Protein AF-A0A6G6YRB8-F1 (afdb_monomer_lite)

Radius of gyration: 22.1 Å; chains: 1; bounding box: 33×32×72 Å

Secondary structure (DSSP, 8-state):
-HHHHHHHHHHTT-GGGS-HHHHHHHHHHHHHHHHHHHHHHHHHHHSS--HHHHHHHHHHHHHHHHHHHHH-SSPPPPP----HHHHHHHHHHHHSSS---

Structure (mmCIF, N/CA/C/O backbone):
data_AF-A0A6G6YRB8-F1
#
_entry.id   AF-A0A6G6YRB8-F1
#
loop_
_atom_site.group_PDB
_atom_site.id
_atom_site.type_symbol
_atom_site.label_atom_id
_atom_site.label_alt_id
_atom_site.label_comp_id
_atom_site.label_asym_id
_atom_site.label_entity_id
_atom_site.label_seq_id
_atom_site.pdbx_PDB_ins_code
_atom_site.Cartn_x
_atom_site.Cartn_y
_atom_site.Cartn_z
_atom_site.occupancy
_atom_site.B_iso_or_equiv
_atom_site.auth_seq_id
_atom_site.auth_comp_id
_atom_site.auth_asym_id
_atom_site.auth_atom_id
_atom_site.pdbx_PDB_model_num
ATOM 1 N N . MET A 1 1 ? -0.574 -10.818 1.338 1.00 87.88 1 MET A N 1
ATOM 2 C CA . MET A 1 1 ? 0.775 -10.212 1.184 1.00 87.88 1 MET A CA 1
ATOM 3 C C . MET A 1 1 ? 1.394 -10.442 -0.190 1.00 87.88 1 MET A C 1
ATOM 5 O O . MET A 1 1 ? 1.810 -9.458 -0.785 1.00 87.88 1 MET A O 1
ATOM 9 N N . ARG A 1 2 ? 1.549 -11.687 -0.678 1.00 92.88 2 ARG A N 1
ATOM 10 C CA . ARG A 1 2 ? 2.184 -11.941 -1.990 1.00 92.88 2 ARG A CA 1
ATOM 11 C C . ARG A 1 2 ? 1.388 -11.324 -3.145 1.00 92.88 2 ARG A C 1
ATOM 13 O O . ARG A 1 2 ? 1.959 -10.632 -3.968 1.00 92.88 2 ARG A O 1
ATOM 20 N N . ASP A 1 3 ? 0.078 -11.495 -3.105 1.00 96.75 3 ASP A N 1
ATOM 21 C CA . ASP A 1 3 ? -0.911 -10.808 -3.936 1.00 96.75 3 ASP A CA 1
ATOM 22 C C . ASP A 1 3 ? -0.739 -9.279 -3.967 1.00 96.75 3 ASP A C 1
ATOM 24 O O . ASP A 1 3 ? -0.645 -8.697 -5.042 1.00 96.75 3 ASP A O 1
ATOM 28 N N . LEU A 1 4 ? -0.632 -8.623 -2.808 1.00 96.44 4 LEU A N 1
ATOM 29 C CA . LEU A 1 4 ? -0.435 -7.169 -2.733 1.00 96.44 4 LEU A CA 1
ATOM 30 C C . LEU A 1 4 ? 0.905 -6.735 -3.336 1.00 96.44 4 LEU A C 1
ATOM 32 O O . LEU A 1 4 ? 0.983 -5.706 -4.004 1.00 96.44 4 LEU A O 1
ATOM 36 N N . ILE A 1 5 ? 1.960 -7.523 -3.117 1.00 96.62 5 ILE A N 1
ATOM 37 C CA . ILE A 1 5 ? 3.262 -7.288 -3.749 1.00 96.62 5 ILE A CA 1
ATOM 38 C C . ILE A 1 5 ? 3.116 -7.375 -5.269 1.00 96.62 5 ILE A C 1
ATOM 40 O O . ILE A 1 5 ? 3.558 -6.466 -5.964 1.00 96.62 5 ILE A O 1
ATOM 44 N N . ASP A 1 6 ? 2.471 -8.424 -5.776 1.00 95.81 6 ASP A N 1
ATOM 45 C CA . ASP A 1 6 ? 2.304 -8.653 -7.211 1.00 95.81 6 ASP A CA 1
ATOM 46 C C . ASP A 1 6 ? 1.471 -7.536 -7.869 1.00 95.81 6 ASP A C 1
ATOM 48 O O . ASP A 1 6 ? 1.822 -7.060 -8.950 1.00 95.81 6 ASP A O 1
ATOM 52 N N . LEU A 1 7 ? 0.425 -7.047 -7.192 1.00 94.62 7 LEU A N 1
ATOM 53 C CA . LEU A 1 7 ? -0.373 -5.899 -7.640 1.00 94.62 7 LEU A CA 1
ATOM 54 C C . LEU A 1 7 ? 0.467 -4.620 -7.728 1.00 94.62 7 LEU A C 1
ATOM 56 O O . LEU A 1 7 ? 0.479 -3.963 -8.767 1.00 94.62 7 LEU A O 1
ATOM 60 N N . HIS A 1 8 ? 1.230 -4.296 -6.682 1.00 94.19 8 HIS A N 1
ATOM 61 C CA . HIS A 1 8 ? 2.105 -3.125 -6.695 1.00 94.19 8 HIS A CA 1
ATOM 62 C C . HIS A 1 8 ? 3.218 -3.231 -7.745 1.00 94.19 8 HIS A C 1
ATOM 64 O O . HIS A 1 8 ? 3.527 -2.246 -8.409 1.00 94.19 8 HIS A O 1
ATOM 70 N N . LEU A 1 9 ? 3.812 -4.411 -7.941 1.00 93.94 9 LEU A N 1
ATOM 71 C CA . LEU A 1 9 ? 4.800 -4.619 -9.002 1.00 93.94 9 LEU A CA 1
ATOM 72 C C . LEU A 1 9 ? 4.168 -4.452 -10.386 1.00 93.94 9 LEU A C 1
ATOM 74 O O . LEU A 1 9 ? 4.772 -3.825 -11.253 1.00 93.94 9 LEU A O 1
ATOM 78 N N . SER A 1 10 ? 2.949 -4.959 -10.591 1.00 92.19 10 SER A N 1
ATOM 79 C CA . SER A 1 10 ? 2.188 -4.749 -11.826 1.00 92.19 10 SER A CA 1
ATOM 80 C C . SER A 1 10 ? 1.941 -3.262 -12.093 1.00 92.19 10 SER A C 1
ATOM 82 O O . SER A 1 10 ? 2.107 -2.809 -13.228 1.00 92.19 10 SER A O 1
ATOM 84 N N . ASP A 1 11 ? 1.602 -2.486 -11.062 1.00 91.38 11 ASP A N 1
ATOM 85 C CA . ASP A 1 11 ? 1.442 -1.036 -11.189 1.00 91.38 11 ASP A CA 1
ATOM 86 C C . ASP A 1 11 ? 2.751 -0.333 -11.552 1.00 91.38 11 ASP A C 1
ATOM 88 O O . ASP A 1 11 ? 2.733 0.655 -12.278 1.00 91.38 11 ASP A O 1
ATOM 92 N N . LEU A 1 12 ? 3.900 -0.859 -11.135 1.00 91.69 12 LEU A N 1
ATOM 93 C CA . LEU A 1 12 ? 5.210 -0.303 -11.479 1.00 91.69 12 LEU A CA 1
ATOM 94 C C . LEU A 1 12 ? 5.755 -0.772 -12.840 1.00 91.69 12 LEU A C 1
ATOM 96 O O . LEU A 1 12 ? 6.883 -0.428 -13.191 1.00 91.69 12 LEU A O 1
ATOM 100 N N . GLY A 1 13 ? 4.959 -1.498 -13.633 1.00 89.94 13 GLY A N 1
ATOM 101 C CA . GLY A 1 13 ? 5.343 -1.985 -14.965 1.00 89.94 13 GLY A CA 1
ATOM 102 C C . GLY A 1 13 ? 5.802 -3.448 -14.999 1.00 89.94 13 GLY A C 1
ATOM 103 O O . GLY A 1 13 ? 6.219 -3.934 -16.051 1.00 89.94 13 GLY A O 1
ATOM 104 N N . GLY A 1 14 ? 5.680 -4.166 -13.883 1.00 90.50 14 GLY A N 1
ATOM 105 C CA . GLY A 1 14 ? 6.048 -5.572 -13.731 1.00 90.50 14 GLY A CA 1
ATOM 106 C C . GLY A 1 14 ? 7.441 -5.782 -13.134 1.00 90.50 14 GLY A C 1
ATOM 107 O O . GLY A 1 14 ? 8.226 -4.855 -12.981 1.00 90.50 14 GLY A O 1
ATOM 108 N N . ASP A 1 15 ? 7.754 -7.037 -12.809 1.00 89.69 15 ASP A N 1
ATOM 109 C CA . ASP A 1 15 ? 8.938 -7.431 -12.029 1.00 89.69 15 ASP A CA 1
ATOM 110 C C . ASP A 1 15 ? 10.278 -6.937 -12.611 1.00 89.69 15 ASP A C 1
ATOM 112 O O . ASP A 1 15 ? 11.151 -6.484 -11.878 1.00 89.69 15 ASP A O 1
ATOM 116 N N . ALA A 1 16 ? 10.407 -6.956 -13.941 1.00 89.62 16 ALA A N 1
ATOM 117 C CA . ALA A 1 16 ? 11.611 -6.523 -14.651 1.00 89.62 16 ALA A CA 1
ATOM 118 C C . ALA A 1 16 ? 11.783 -4.992 -14.722 1.00 89.62 16 ALA A C 1
ATOM 120 O O . ALA A 1 16 ? 12.866 -4.517 -15.055 1.00 89.62 16 ALA A O 1
ATOM 121 N N . ALA A 1 17 ? 10.728 -4.221 -14.437 1.00 87.62 17 ALA A N 1
ATOM 122 C CA . ALA A 1 17 ? 10.731 -2.758 -14.504 1.00 87.62 17 ALA A CA 1
ATOM 123 C C . ALA A 1 17 ? 11.052 -2.093 -13.152 1.00 87.62 17 ALA A C 1
ATOM 125 O O . ALA A 1 17 ? 11.069 -0.865 -13.059 1.00 87.62 17 ALA A O 1
ATOM 126 N N . VAL A 1 18 ? 11.284 -2.891 -12.105 1.00 91.25 18 VAL A N 1
ATOM 127 C CA . VAL A 1 18 ? 11.399 -2.430 -10.719 1.00 91.25 18 VAL A CA 1
ATOM 128 C C . VAL A 1 18 ? 12.806 -2.687 -10.192 1.00 91.25 18 VAL A C 1
ATOM 130 O O . VAL A 1 18 ? 13.329 -3.797 -10.269 1.00 91.25 18 VAL A O 1
ATOM 133 N N . SER A 1 19 ? 13.425 -1.659 -9.615 1.00 93.56 19 SER A N 1
ATOM 134 C CA . SER A 1 19 ? 14.708 -1.792 -8.923 1.00 93.56 19 SER A CA 1
ATOM 135 C C . SER A 1 19 ? 14.570 -2.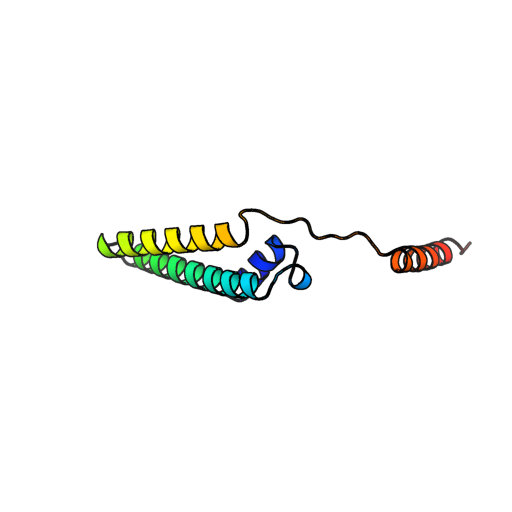574 -7.611 1.00 93.56 19 SER A C 1
ATOM 137 O O . SER A 1 19 ? 13.519 -2.589 -6.971 1.00 93.56 19 SER A O 1
ATOM 139 N N . GLU A 1 20 ? 15.661 -3.161 -7.115 1.00 96.00 20 GLU A N 1
ATOM 140 C CA . GLU A 1 20 ? 15.629 -3.863 -5.822 1.00 96.00 20 GLU A CA 1
ATOM 141 C C . GLU A 1 20 ? 15.269 -2.945 -4.638 1.00 96.00 20 GLU A C 1
ATOM 143 O O . GLU A 1 20 ? 14.656 -3.391 -3.662 1.00 96.00 20 GLU A O 1
ATOM 148 N N . ALA A 1 21 ? 15.589 -1.649 -4.729 1.00 95.62 21 ALA A N 1
ATOM 149 C CA . ALA A 1 21 ? 15.174 -0.655 -3.743 1.00 95.62 21 ALA A CA 1
ATOM 150 C C . ALA A 1 21 ? 13.647 -0.470 -3.744 1.00 95.62 21 ALA A C 1
ATOM 152 O O . ALA A 1 21 ? 13.018 -0.587 -2.689 1.00 95.62 21 ALA A O 1
ATOM 153 N N . GLU A 1 22 ? 13.042 -0.269 -4.918 1.00 95.56 22 GLU A N 1
ATOM 154 C CA . GLU A 1 22 ? 11.584 -0.191 -5.071 1.00 95.56 22 GLU A CA 1
ATOM 155 C C . GLU A 1 22 ? 10.913 -1.499 -4.623 1.00 95.56 22 GLU A C 1
ATOM 157 O O . GLU A 1 22 ? 9.950 -1.456 -3.860 1.00 95.56 22 GLU A O 1
ATOM 162 N N . ARG A 1 23 ? 11.468 -2.670 -4.968 1.00 95.62 23 ARG A N 1
ATOM 163 C CA . ARG A 1 23 ? 10.963 -3.975 -4.502 1.00 95.62 23 ARG A CA 1
ATOM 164 C C . ARG A 1 23 ? 10.961 -4.068 -2.975 1.00 95.62 23 ARG A C 1
ATOM 166 O O . ARG A 1 23 ? 10.019 -4.576 -2.365 1.00 95.62 23 ARG A O 1
ATOM 173 N N . SER A 1 24 ? 12.015 -3.568 -2.335 1.00 96.94 24 SER A N 1
ATOM 174 C CA . SER A 1 24 ? 12.117 -3.504 -0.876 1.00 96.94 24 SER A CA 1
ATOM 175 C C . SER A 1 24 ? 11.030 -2.619 -0.262 1.00 96.94 24 SER A C 1
ATOM 177 O O . SER A 1 24 ? 10.479 -2.960 0.789 1.00 96.94 24 SER A O 1
ATOM 179 N N . ILE A 1 25 ? 10.693 -1.509 -0.914 1.00 97.19 25 ILE A N 1
ATOM 180 C CA . ILE A 1 25 ? 9.623 -0.606 -0.485 1.00 97.19 25 ILE A CA 1
ATOM 181 C C . ILE A 1 25 ? 8.251 -1.255 -0.694 1.00 97.19 25 ILE A C 1
ATOM 183 O O . ILE A 1 25 ? 7.470 -1.302 0.252 1.00 97.19 25 ILE A O 1
ATOM 187 N N . VAL A 1 26 ? 7.998 -1.864 -1.856 1.00 96.69 26 VAL A N 1
ATOM 188 C CA . VAL A 1 26 ? 6.752 -2.589 -2.165 1.00 96.69 26 VAL A CA 1
ATOM 189 C C . VAL A 1 26 ? 6.449 -3.669 -1.126 1.00 96.69 26 VAL A C 1
ATOM 191 O O . VAL A 1 26 ? 5.321 -3.763 -0.644 1.00 96.69 26 VAL A O 1
ATOM 194 N N . ARG A 1 27 ? 7.458 -4.447 -0.707 1.00 97.50 27 ARG A N 1
ATOM 195 C CA . ARG A 1 27 ? 7.286 -5.443 0.366 1.00 97.50 27 ARG A CA 1
ATOM 196 C C . ARG A 1 27 ? 6.779 -4.815 1.667 1.00 97.50 27 ARG A C 1
ATOM 198 O O . ARG A 1 27 ? 5.918 -5.396 2.318 1.00 97.50 27 ARG A O 1
ATOM 205 N N . ARG A 1 28 ? 7.285 -3.631 2.032 1.00 98.12 28 ARG A N 1
ATOM 206 C CA . ARG A 1 28 ? 6.841 -2.898 3.229 1.00 98.12 28 ARG A CA 1
ATOM 207 C C . ARG A 1 28 ? 5.452 -2.305 3.046 1.00 98.12 28 ARG A C 1
ATOM 209 O O . ARG A 1 28 ? 4.677 -2.373 3.990 1.00 98.12 28 ARG A O 1
ATOM 216 N N . CYS A 1 29 ? 5.120 -1.789 1.861 1.00 97.44 29 CYS A N 1
ATOM 217 C CA . CYS A 1 29 ? 3.758 -1.348 1.555 1.00 97.44 29 CYS A CA 1
ATOM 218 C C . CYS A 1 29 ? 2.762 -2.485 1.798 1.00 97.44 29 CYS A C 1
ATOM 220 O O . CYS A 1 29 ? 1.841 -2.317 2.586 1.00 97.44 29 CYS A O 1
ATOM 222 N N . ALA A 1 30 ? 3.023 -3.672 1.240 1.00 97.81 30 ALA A N 1
ATOM 223 C CA . ALA A 1 30 ? 2.170 -4.842 1.439 1.00 97.81 30 ALA A CA 1
ATOM 224 C C . ALA A 1 30 ? 2.052 -5.263 2.915 1.00 97.81 30 ALA A C 1
ATOM 226 O O . ALA A 1 30 ? 0.976 -5.669 3.347 1.00 97.81 30 ALA A O 1
ATOM 227 N N . THR A 1 31 ? 3.132 -5.167 3.700 1.00 98.31 31 THR A N 1
ATOM 228 C CA . THR A 1 31 ? 3.065 -5.398 5.153 1.00 98.31 31 THR A CA 1
ATOM 229 C C . THR A 1 31 ? 2.168 -4.372 5.834 1.00 98.31 31 THR A C 1
ATOM 231 O O . THR A 1 31 ? 1.264 -4.758 6.565 1.00 98.31 31 THR A O 1
ATOM 234 N N . LEU A 1 32 ? 2.397 -3.075 5.601 1.00 98.38 32 LEU A N 1
ATOM 235 C CA . LEU A 1 32 ? 1.637 -2.020 6.270 1.00 98.38 32 LEU A CA 1
ATOM 236 C C . LEU A 1 32 ? 0.156 -2.053 5.892 1.00 98.38 32 LEU A C 1
ATOM 238 O O . LEU A 1 32 ? -0.670 -1.840 6.768 1.00 98.38 32 LEU A O 1
ATOM 242 N N . THR A 1 33 ? -0.184 -2.376 4.642 1.00 98.31 33 THR A N 1
ATOM 243 C CA . THR A 1 33 ? -1.574 -2.596 4.219 1.00 98.31 33 THR A CA 1
ATOM 244 C C . THR A 1 33 ? -2.237 -3.693 5.050 1.00 98.31 33 THR A C 1
ATOM 246 O O . THR A 1 33 ? -3.285 -3.455 5.635 1.00 98.31 33 THR A O 1
ATOM 249 N N . VAL A 1 34 ? -1.593 -4.855 5.196 1.00 98.38 34 VAL A N 1
ATOM 250 C CA . VAL A 1 34 ? -2.149 -5.970 5.984 1.00 98.38 34 VAL A CA 1
ATOM 251 C C . VAL A 1 34 ? -2.277 -5.623 7.467 1.00 98.38 34 VAL A C 1
ATOM 253 O O . VAL A 1 34 ? -3.245 -6.019 8.112 1.00 98.38 34 VAL A O 1
ATOM 256 N N . GLU A 1 35 ? -1.321 -4.891 8.042 1.00 98.56 35 GLU A N 1
ATOM 257 C CA . GLU A 1 35 ? -1.443 -4.470 9.443 1.00 98.56 35 GLU A CA 1
ATOM 258 C C . GLU A 1 35 ? -2.555 -3.428 9.640 1.00 98.56 35 GLU A C 1
ATOM 260 O O . GLU A 1 35 ? -3.264 -3.494 10.642 1.00 98.56 35 GLU A O 1
ATOM 265 N N . LEU A 1 36 ? -2.759 -2.513 8.685 1.00 98.75 36 LEU A N 1
ATOM 266 C CA . LEU A 1 36 ? -3.894 -1.584 8.702 1.00 98.75 36 LEU A CA 1
ATOM 267 C C . LEU A 1 36 ? -5.226 -2.343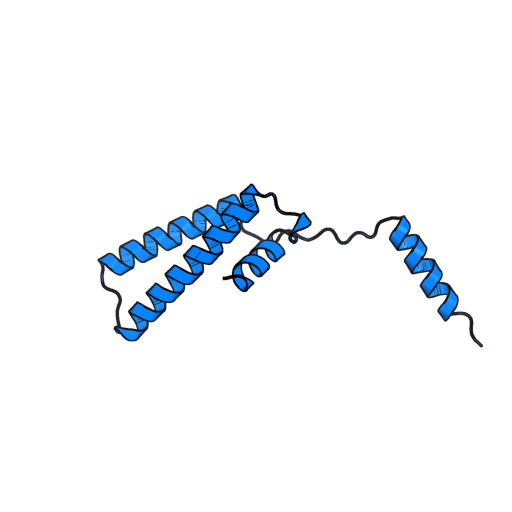 8.615 1.00 98.75 36 LEU A C 1
ATOM 269 O O . LEU A 1 36 ? -6.096 -2.112 9.448 1.00 98.75 36 LEU A O 1
ATOM 273 N N . GLU A 1 37 ? -5.345 -3.314 7.706 1.00 98.44 37 GLU A N 1
ATOM 274 C CA . GLU A 1 37 ? -6.529 -4.181 7.588 1.00 98.44 37 GLU A CA 1
ATOM 275 C C . GLU A 1 37 ? -6.810 -4.940 8.897 1.00 98.44 37 GLU A C 1
ATOM 277 O O . GLU A 1 37 ? -7.952 -5.053 9.341 1.00 98.44 37 GLU A O 1
ATOM 282 N N . ARG A 1 38 ? -5.770 -5.442 9.576 1.00 98.44 38 ARG A N 1
ATOM 283 C CA . ARG A 1 38 ? -5.924 -6.101 10.885 1.00 98.44 38 ARG A CA 1
ATOM 284 C C . ARG A 1 38 ? -6.413 -5.149 11.968 1.00 98.44 38 ARG A C 1
A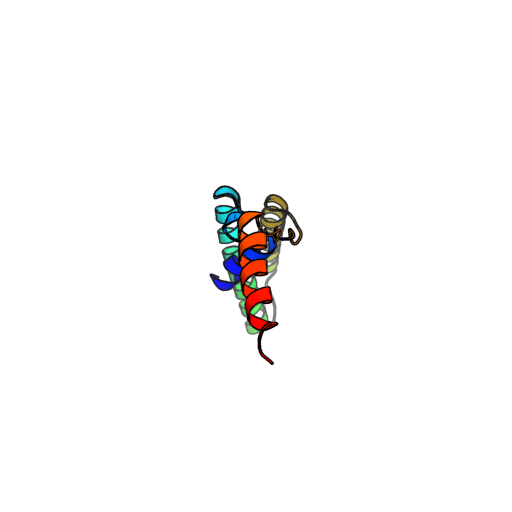TOM 286 O O . ARG A 1 38 ? -7.241 -5.551 12.785 1.00 98.44 38 ARG A O 1
ATOM 293 N N . MET A 1 39 ? -5.907 -3.916 11.992 1.00 98.62 39 MET A N 1
ATOM 294 C CA . MET A 1 39 ? -6.398 -2.887 12.910 1.00 98.62 39 MET A CA 1
ATOM 295 C C . MET A 1 39 ? -7.878 -2.595 12.642 1.00 98.62 39 MET A C 1
ATOM 297 O O . MET A 1 39 ? -8.667 -2.607 13.580 1.00 98.62 39 MET A O 1
ATOM 301 N N . GLU A 1 40 ? -8.273 -2.440 11.376 1.00 98.62 40 GLU A N 1
ATOM 302 C CA . GLU A 1 40 ? -9.665 -2.205 10.967 1.00 98.62 40 GLU A CA 1
ATOM 303 C C . GLU A 1 40 ? -10.602 -3.339 11.395 1.00 98.62 40 GLU A C 1
ATOM 305 O O . GLU A 1 40 ? -11.675 -3.080 11.942 1.00 98.62 40 GLU A O 1
ATOM 310 N N . VAL A 1 41 ? -10.185 -4.598 11.223 1.00 98.56 41 VAL A N 1
ATOM 311 C CA . VAL A 1 41 ? -10.931 -5.762 11.729 1.00 98.56 41 VAL A CA 1
ATOM 312 C C . VAL A 1 41 ? -11.064 -5.701 13.251 1.00 98.56 41 VAL A C 1
ATOM 314 O O . VAL A 1 41 ? -12.146 -5.950 13.782 1.00 98.56 41 VAL A O 1
ATOM 317 N N . GLY A 1 42 ? -9.992 -5.336 13.958 1.00 98.25 42 GLY A N 1
ATOM 318 C CA . GLY A 1 42 ? -10.024 -5.133 15.406 1.00 98.25 42 GLY A CA 1
ATOM 319 C C . GLY A 1 42 ? -11.043 -4.071 15.826 1.00 98.25 42 GLY A C 1
ATOM 320 O O . GLY A 1 42 ? -11.828 -4.313 16.742 1.00 98.25 42 GLY A O 1
ATOM 321 N N . PHE A 1 43 ? -11.084 -2.939 15.119 1.00 98.31 43 PHE A N 1
ATOM 322 C CA . PHE A 1 43 ? -12.044 -1.857 15.369 1.00 98.31 43 PHE A CA 1
ATOM 323 C C . PHE A 1 43 ? -13.479 -2.322 15.126 1.00 98.31 43 PHE A C 1
ATOM 325 O O . PHE A 1 43 ? -14.359 -2.075 15.946 1.00 98.31 43 PHE A O 1
ATOM 332 N N . ALA A 1 44 ? -13.717 -3.047 14.031 1.00 97.94 44 ALA A N 1
ATOM 333 C CA . ALA A 1 44 ? -15.037 -3.563 13.693 1.00 97.94 44 ALA A CA 1
ATOM 334 C C . ALA A 1 44 ? -15.553 -4.575 14.729 1.00 97.94 44 ALA A C 1
ATOM 336 O O . ALA A 1 44 ? -16.716 -4.512 15.119 1.00 97.94 44 ALA A O 1
ATOM 337 N N . ILE A 1 45 ? -14.692 -5.484 15.204 1.00 98.25 45 ILE A N 1
ATOM 338 C CA . ILE A 1 45 ? -15.049 -6.478 16.229 1.00 98.25 45 ILE A CA 1
ATOM 339 C C . ILE A 1 45 ? -15.338 -5.805 17.577 1.00 98.25 45 ILE A C 1
ATOM 341 O O . ILE A 1 45 ? -16.270 -6.208 18.270 1.00 98.25 45 ILE A O 1
ATOM 345 N N . ALA A 1 46 ? -14.556 -4.789 17.949 1.00 97.94 46 ALA A N 1
ATOM 346 C CA . ALA A 1 46 ? -14.764 -4.030 19.181 1.00 97.94 46 ALA A CA 1
ATOM 347 C C . ALA A 1 46 ? -15.968 -3.068 19.106 1.00 97.94 46 ALA A C 1
ATOM 349 O O . ALA A 1 46 ? -16.449 -2.614 20.141 1.00 97.94 46 ALA A O 1
ATOM 350 N N . GLY A 1 47 ? -16.455 -2.759 17.900 1.00 98.12 47 GLY A N 1
ATOM 351 C CA . GLY A 1 47 ? -17.524 -1.790 17.636 1.00 98.12 47 GLY A CA 1
ATOM 352 C C . GLY A 1 47 ? -17.041 -0.338 17.549 1.00 98.12 47 GLY A C 1
ATOM 353 O O . GLY A 1 47 ? -17.748 0.507 17.005 1.00 98.12 47 GLY A O 1
ATOM 354 N N . GLU A 1 48 ? -15.832 -0.054 18.029 1.00 97.12 48 GLU A N 1
ATOM 355 C CA . GLU A 1 48 ? -15.167 1.241 17.933 1.00 97.12 48 GLU A CA 1
ATOM 356 C C . GLU A 1 48 ? -13.643 1.089 18.048 1.00 97.12 48 GLU A C 1
ATOM 358 O O . GLU A 1 48 ? -13.130 0.094 18.563 1.00 97.12 48 GLU A O 1
ATOM 363 N N . ALA A 1 49 ? -12.915 2.102 17.581 1.00 97.81 49 ALA A N 1
ATOM 364 C CA . ALA A 1 49 ? -11.484 2.239 17.821 1.00 97.81 49 ALA A CA 1
ATOM 365 C C . ALA A 1 49 ? -11.246 3.175 19.010 1.00 97.81 49 ALA A C 1
ATOM 367 O O . ALA A 1 49 ? -11.850 4.246 19.090 1.00 97.81 49 ALA A O 1
ATOM 368 N N . GLN A 1 50 ? -10.324 2.808 19.897 1.00 98.00 50 GLN A N 1
ATOM 369 C CA . GLN A 1 50 ? -9.865 3.697 20.960 1.00 98.00 50 GLN A CA 1
ATOM 370 C C . GLN A 1 50 ? -8.964 4.814 20.392 1.00 98.00 50 GLN A C 1
ATOM 372 O O . GLN A 1 50 ? -8.352 4.636 19.330 1.00 98.00 50 GLN A O 1
ATOM 377 N N . PRO A 1 51 ? -8.858 5.977 21.063 1.00 98.25 51 PRO A N 1
ATOM 378 C CA . PRO A 1 51 ? -8.103 7.119 20.542 1.00 98.25 51 PRO A CA 1
ATOM 379 C C . PRO A 1 51 ? -6.639 6.809 20.192 1.00 98.25 51 PRO A C 1
ATOM 381 O O . PRO A 1 51 ? -6.157 7.206 19.133 1.00 98.25 51 PRO A O 1
ATOM 384 N N . ASP A 1 52 ? -5.945 6.042 21.030 1.00 98.06 52 ASP A N 1
ATOM 385 C CA . ASP A 1 52 ? -4.556 5.618 20.817 1.00 98.06 52 ASP A CA 1
ATOM 386 C C . ASP A 1 52 ? -4.407 4.681 19.606 1.00 98.06 52 ASP A C 1
ATOM 388 O O . ASP A 1 52 ? -3.434 4.763 18.847 1.00 98.06 52 ASP A O 1
ATOM 392 N N . GLN A 1 53 ? -5.401 3.823 19.374 1.00 98.25 53 GLN A N 1
ATOM 393 C CA . GLN A 1 53 ? -5.455 2.966 18.197 1.00 98.25 53 GLN A CA 1
ATOM 394 C C . GLN A 1 53 ? -5.660 3.780 16.916 1.00 98.25 53 GLN A C 1
ATOM 396 O O . GLN A 1 53 ? -5.008 3.500 15.908 1.00 98.25 53 GLN A O 1
ATOM 401 N N . LEU A 1 54 ? -6.513 4.810 16.953 1.00 98.25 54 LEU A N 1
ATOM 402 C CA . LEU A 1 54 ? -6.698 5.731 15.829 1.00 98.25 54 LEU A CA 1
ATOM 403 C C . LEU A 1 54 ? -5.419 6.515 15.527 1.00 98.25 54 LEU A C 1
ATOM 405 O O . LEU A 1 54 ? -5.050 6.654 14.360 1.00 98.25 54 LEU A O 1
ATOM 409 N N . GLU A 1 55 ? -4.703 6.984 16.548 1.00 98.50 55 GLU A N 1
ATOM 410 C CA . GLU A 1 55 ? -3.412 7.657 16.371 1.00 98.50 55 GLU A CA 1
ATOM 411 C C . GLU A 1 55 ? -2.364 6.734 15.730 1.00 98.50 55 GLU A C 1
ATOM 413 O O . GLU A 1 55 ? -1.645 7.134 14.805 1.00 98.50 55 GLU A O 1
ATOM 418 N N . LEU A 1 56 ? -2.278 5.479 16.187 1.00 98.56 56 LEU A N 1
ATOM 419 C CA . LEU A 1 56 ? -1.382 4.481 15.606 1.00 98.56 56 LEU A CA 1
ATOM 420 C C . LEU A 1 56 ? -1.762 4.149 14.158 1.00 98.56 56 LEU A C 1
ATOM 422 O O . LEU A 1 56 ? -0.880 4.092 13.292 1.00 98.56 56 LEU A O 1
ATOM 426 N N . TYR A 1 57 ? -3.055 3.971 13.887 1.00 98.75 57 TYR A N 1
ATOM 427 C CA . TYR A 1 57 ? -3.577 3.713 12.550 1.00 98.75 57 TYR A CA 1
ATOM 428 C C . TYR A 1 57 ? -3.225 4.863 11.600 1.00 98.75 57 TYR A C 1
ATOM 430 O O . TYR A 1 57 ? -2.601 4.639 10.563 1.00 98.75 57 TYR A O 1
ATOM 438 N N . GLN A 1 58 ? -3.500 6.112 11.992 1.00 98.62 58 GLN A N 1
ATOM 439 C CA . GLN A 1 58 ? -3.180 7.295 11.188 1.00 98.62 58 GLN A CA 1
ATOM 440 C C . GLN A 1 58 ? -1.679 7.412 10.899 1.00 98.62 58 GLN A C 1
ATOM 442 O O . GLN A 1 58 ? -1.277 7.662 9.761 1.00 98.62 58 GLN A O 1
ATOM 447 N N . ARG A 1 59 ? -0.816 7.196 11.899 1.00 98.62 59 ARG A N 1
ATOM 448 C CA . ARG A 1 59 ? 0.647 7.206 11.708 1.00 98.62 59 ARG A CA 1
ATOM 449 C C . ARG A 1 59 ? 1.118 6.116 10.744 1.00 98.62 59 ARG A C 1
ATOM 451 O O . ARG A 1 59 ? 2.017 6.358 9.931 1.00 98.62 59 ARG A O 1
ATOM 458 N N . THR A 1 60 ? 0.514 4.935 10.820 1.00 98.62 60 THR A N 1
ATOM 459 C CA . THR A 1 60 ? 0.826 3.802 9.942 1.00 98.62 60 THR A CA 1
ATOM 460 C C . THR A 1 60 ? 0.364 4.080 8.510 1.00 98.62 60 THR A C 1
ATOM 462 O O . THR A 1 60 ? 1.162 3.952 7.581 1.00 98.62 60 THR A O 1
ATOM 465 N N . ALA A 1 61 ? -0.859 4.587 8.330 1.00 98.50 61 ALA A N 1
ATOM 466 C CA . ALA A 1 61 ? -1.409 4.985 7.035 1.00 98.50 61 ALA A CA 1
ATOM 467 C C . ALA A 1 61 ? -0.585 6.105 6.375 1.00 98.50 61 ALA A C 1
ATOM 469 O O . ALA A 1 61 ? -0.257 6.038 5.190 1.00 98.50 61 ALA A O 1
ATOM 470 N N . ASN A 1 62 ? -0.147 7.096 7.154 1.00 98.31 62 ASN A N 1
ATOM 471 C CA . ASN A 1 62 ? 0.740 8.155 6.672 1.00 98.31 62 ASN A CA 1
ATOM 472 C C . ASN A 1 62 ? 2.112 7.615 6.241 1.00 98.31 62 ASN A C 1
ATOM 474 O O . ASN A 1 62 ? 2.685 8.074 5.249 1.00 98.31 62 ASN A O 1
ATOM 478 N N . SER A 1 63 ? 2.643 6.622 6.958 1.00 98.31 63 SER A N 1
ATOM 479 C CA . SER A 1 63 ? 3.888 5.950 6.572 1.00 98.31 63 SER A CA 1
ATOM 480 C C . SER A 1 63 ? 3.719 5.170 5.268 1.00 98.31 63 SER A C 1
ATOM 482 O O . SER A 1 63 ? 4.565 5.297 4.383 1.00 98.31 63 SER A O 1
ATOM 484 N N . LEU A 1 64 ? 2.607 4.444 5.112 1.00 97.88 64 LEU A N 1
ATOM 485 C CA . LEU A 1 64 ? 2.254 3.750 3.872 1.00 97.88 64 LEU A CA 1
ATOM 486 C C . LEU A 1 64 ? 2.169 4.723 2.688 1.00 97.88 64 LEU A C 1
ATOM 488 O O . LEU A 1 64 ? 2.826 4.493 1.675 1.00 97.88 64 LEU A O 1
ATOM 492 N N . ARG A 1 65 ? 1.449 5.846 2.827 1.00 96.56 65 ARG A N 1
ATOM 493 C CA . ARG A 1 65 ? 1.356 6.874 1.775 1.00 96.56 65 ARG A CA 1
ATOM 494 C C . ARG A 1 65 ? 2.736 7.350 1.319 1.00 96.56 65 ARG A C 1
ATOM 496 O O . ARG A 1 65 ? 2.995 7.393 0.124 1.00 96.56 65 ARG A O 1
ATOM 503 N N . ARG A 1 66 ? 3.640 7.657 2.255 1.00 96.88 66 ARG A N 1
ATOM 504 C CA . ARG A 1 66 ? 5.004 8.114 1.930 1.00 96.88 66 ARG A CA 1
ATOM 505 C C . ARG A 1 66 ? 5.833 7.050 1.207 1.00 96.88 66 ARG A C 1
ATOM 507 O O . ARG A 1 66 ? 6.618 7.385 0.324 1.00 96.88 66 ARG A O 1
ATOM 514 N N . LEU A 1 67 ? 5.673 5.777 1.574 1.00 96.62 67 LEU A N 1
ATOM 515 C CA . LEU A 1 67 ? 6.323 4.672 0.865 1.00 96.62 67 LEU A CA 1
ATOM 516 C C . LEU A 1 67 ? 5.779 4.540 -0.564 1.00 96.62 67 LEU A C 1
ATOM 518 O O . LEU A 1 67 ? 6.567 4.430 -1.499 1.00 96.62 67 LEU A O 1
ATOM 522 N N . LEU A 1 68 ? 4.463 4.639 -0.755 1.00 94.88 68 LEU A N 1
ATOM 523 C CA . LEU A 1 68 ? 3.845 4.624 -2.085 1.00 94.88 68 LEU A CA 1
ATOM 524 C C . LEU A 1 68 ? 4.288 5.821 -2.941 1.00 94.88 68 LEU A C 1
ATOM 526 O O . LEU A 1 68 ? 4.620 5.654 -4.109 1.00 94.88 68 LEU A O 1
ATOM 530 N N . GLU A 1 69 ? 4.395 7.015 -2.356 1.00 94.50 69 GLU A N 1
ATOM 531 C CA . GLU A 1 69 ? 4.938 8.197 -3.039 1.00 94.50 69 GLU A CA 1
ATOM 532 C C . GLU A 1 69 ? 6.381 7.991 -3.506 1.00 94.50 69 GLU A C 1
ATOM 534 O O . GLU A 1 69 ? 6.733 8.417 -4.604 1.00 94.50 69 GLU A O 1
ATOM 539 N N . SER A 1 70 ? 7.205 7.297 -2.714 1.00 93.38 70 SER A N 1
ATOM 540 C CA . SER A 1 70 ? 8.610 7.051 -3.060 1.00 93.38 70 SER A CA 1
ATOM 541 C C . SER A 1 70 ? 8.810 6.098 -4.242 1.00 93.38 70 SER A C 1
ATOM 543 O O . SER A 1 70 ? 9.832 6.189 -4.916 1.00 93.38 70 SER A O 1
ATOM 545 N N . VAL A 1 71 ? 7.840 5.221 -4.520 1.00 91.50 71 VAL A N 1
ATOM 546 C CA . VAL A 1 71 ? 7.840 4.353 -5.713 1.00 91.50 71 VAL A CA 1
ATOM 547 C C . VAL A 1 71 ? 6.990 4.927 -6.854 1.00 91.50 71 VAL A C 1
ATOM 549 O O . VAL A 1 71 ? 6.999 4.397 -7.961 1.00 91.50 71 VAL A O 1
ATOM 552 N N . GLY A 1 72 ? 6.319 6.058 -6.631 1.00 85.38 72 GLY A N 1
ATOM 553 C CA . GLY A 1 72 ? 5.445 6.723 -7.592 1.00 85.38 72 GLY A CA 1
ATOM 554 C C . GLY A 1 72 ? 3.975 6.353 -7.398 1.00 85.38 72 GLY A C 1
ATOM 555 O O . GLY A 1 72 ? 3.590 5.188 -7.465 1.00 85.38 72 GLY A O 1
ATOM 556 N N . LEU A 1 73 ? 3.135 7.372 -7.198 1.00 70.62 73 LEU A N 1
ATOM 557 C CA . LEU A 1 73 ? 1.681 7.221 -7.193 1.00 70.62 73 LEU A CA 1
ATOM 558 C C . LEU A 1 73 ? 1.178 7.135 -8.638 1.00 70.62 73 LEU A C 1
ATOM 560 O O . LEU A 1 73 ? 1.075 8.149 -9.325 1.00 70.62 73 LEU A O 1
ATOM 564 N N . GLY A 1 74 ? 0.864 5.925 -9.094 1.00 66.25 74 GLY A N 1
ATOM 565 C CA . GLY A 1 74 ? 0.206 5.698 -10.378 1.00 66.25 74 GLY A CA 1
ATOM 566 C C . GLY A 1 74 ? 0.785 4.526 -11.159 1.00 66.25 74 GLY A C 1
ATOM 567 O O . GLY A 1 74 ? 1.947 4.154 -11.002 1.00 66.25 74 GLY A O 1
ATOM 568 N N . ARG A 1 75 ? -0.048 3.954 -12.029 1.00 73.94 75 ARG A N 1
ATOM 569 C CA . ARG A 1 75 ? 0.330 2.826 -12.875 1.00 73.94 75 ARG A CA 1
ATOM 570 C C . ARG A 1 75 ? 1.261 3.282 -13.999 1.00 73.94 75 ARG A C 1
ATOM 572 O O . ARG A 1 75 ? 0.875 4.106 -14.829 1.00 73.94 75 ARG A O 1
ATOM 579 N N . ARG A 1 76 ? 2.463 2.714 -14.061 1.00 79.44 76 ARG A N 1
ATOM 580 C CA . ARG A 1 76 ? 3.396 2.859 -15.180 1.00 79.44 76 ARG A CA 1
ATOM 581 C C . ARG A 1 76 ? 2.973 1.899 -16.300 1.00 79.44 76 ARG A C 1
ATOM 583 O O . ARG A 1 76 ? 2.828 0.699 -16.051 1.00 79.44 76 ARG A O 1
ATOM 590 N N . PRO A 1 77 ? 2.742 2.386 -17.530 1.00 73.62 77 PRO A N 1
ATOM 591 C CA . PRO A 1 77 ? 2.470 1.500 -18.651 1.00 73.62 77 PRO A CA 1
ATOM 592 C C . PRO A 1 77 ? 3.689 0.609 -18.909 1.00 73.62 77 PRO A C 1
ATOM 594 O O . PRO A 1 77 ? 4.817 1.092 -18.989 1.00 73.62 77 PRO A O 1
ATOM 597 N N . ARG A 1 78 ? 3.457 -0.702 -19.030 1.00 76.94 78 ARG A N 1
ATOM 598 C CA . ARG A 1 78 ? 4.493 -1.661 -19.426 1.00 76.94 78 ARG A CA 1
ATOM 599 C C . ARG A 1 78 ? 4.825 -1.447 -20.900 1.00 76.94 78 ARG A C 1
ATOM 601 O O . ARG A 1 78 ? 3.904 -1.389 -21.714 1.00 76.94 78 ARG A O 1
ATOM 608 N N . ASP A 1 79 ? 6.109 -1.396 -21.247 1.00 78.44 79 ASP A N 1
ATOM 609 C CA . ASP A 1 79 ? 6.510 -1.442 -22.653 1.00 78.44 79 ASP A CA 1
ATOM 610 C C . ASP A 1 79 ? 6.183 -2.829 -23.225 1.00 78.44 79 ASP A C 1
ATOM 612 O O . ASP A 1 79 ? 6.640 -3.865 -22.729 1.00 78.44 79 ASP A O 1
ATOM 616 N N . VAL A 1 80 ? 5.299 -2.840 -24.220 1.00 79.88 80 VAL A N 1
ATOM 617 C CA . VAL A 1 80 ? 4.844 -4.041 -24.928 1.00 79.88 80 VAL A CA 1
ATOM 618 C C . VAL A 1 80 ? 5.303 -4.046 -26.383 1.00 79.88 80 VAL A C 1
ATOM 620 O O . VAL A 1 80 ? 4.831 -4.876 -27.157 1.00 79.88 80 VAL A O 1
ATOM 623 N N . THR A 1 81 ? 6.183 -3.116 -26.765 1.00 85.62 81 THR A N 1
ATOM 624 C CA . THR A 1 81 ? 6.677 -2.988 -28.134 1.00 85.62 81 THR A CA 1
ATOM 625 C C . THR A 1 81 ? 7.446 -4.257 -28.504 1.00 85.62 81 THR A C 1
ATOM 627 O O . THR A 1 81 ? 8.475 -4.533 -27.882 1.00 85.62 81 THR A O 1
ATOM 630 N N . PRO A 1 82 ? 6.971 -5.049 -29.484 1.00 83.69 82 PRO A N 1
ATOM 631 C CA . PRO A 1 82 ? 7.687 -6.240 -29.904 1.00 83.69 82 PRO A CA 1
ATOM 632 C C . PRO A 1 82 ? 9.030 -5.832 -30.501 1.00 83.69 82 PRO A C 1
ATOM 634 O O . PRO A 1 82 ? 9.132 -4.844 -31.238 1.00 83.69 82 PRO A O 1
ATOM 637 N N . SER A 1 83 ? 10.069 -6.605 -30.205 1.00 86.25 83 SER A N 1
ATOM 638 C CA . SER A 1 83 ? 11.353 -6.410 -30.865 1.00 86.25 83 SER A CA 1
ATOM 639 C C . SER A 1 83 ? 11.210 -6.654 -32.371 1.00 86.25 83 SER A C 1
ATOM 641 O O . SER A 1 83 ? 10.331 -7.388 -32.829 1.00 86.25 83 SER A O 1
ATOM 643 N N . LEU A 1 84 ? 12.105 -6.073 -33.175 1.00 86.69 84 LEU A N 1
ATOM 644 C CA . LEU A 1 84 ? 12.096 -6.293 -34.626 1.00 86.69 84 LEU A CA 1
ATOM 645 C C . LEU A 1 84 ? 12.161 -7.790 -34.978 1.00 86.69 84 LEU A C 1
ATOM 647 O O . LEU A 1 84 ? 11.527 -8.233 -35.933 1.00 86.69 84 LEU A O 1
ATOM 651 N N . HIS A 1 85 ? 12.898 -8.571 -34.185 1.00 86.25 85 HIS A N 1
ATOM 652 C CA . HIS A 1 85 ? 13.011 -10.013 -34.365 1.00 86.25 85 HIS A CA 1
ATOM 653 C C . HIS A 1 85 ? 11.682 -10.736 -34.095 1.00 86.25 85 HIS A C 1
ATOM 655 O O . HIS A 1 85 ? 11.238 -11.528 -34.924 1.00 86.25 85 HIS A O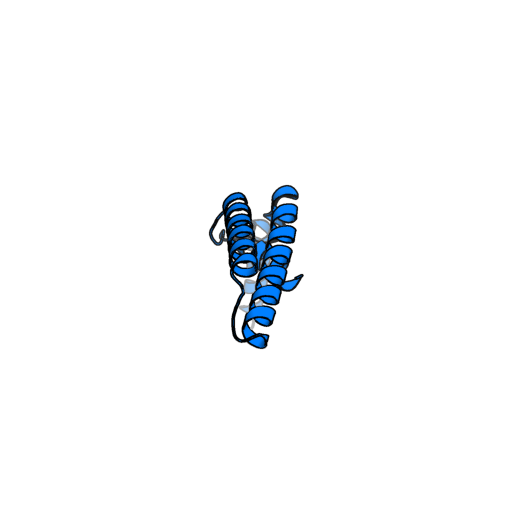 1
ATOM 661 N N . GLU A 1 86 ? 11.012 -10.407 -32.987 1.00 87.31 86 GLU A N 1
ATOM 662 C CA . GLU A 1 86 ? 9.687 -10.943 -32.644 1.00 87.31 86 GLU A CA 1
ATOM 663 C C . GLU A 1 86 ? 8.635 -10.567 -33.690 1.00 87.31 86 GLU A C 1
ATOM 665 O O . GLU A 1 86 ? 7.819 -11.402 -34.079 1.00 87.31 86 GLU A O 1
ATOM 670 N N . TYR A 1 87 ? 8.685 -9.335 -34.202 1.00 86.19 87 TYR A N 1
ATOM 671 C CA . TYR A 1 87 ? 7.783 -8.875 -35.253 1.00 86.19 87 TYR A CA 1
ATOM 672 C C . TYR A 1 87 ? 7.958 -9.673 -36.553 1.00 86.19 87 TYR A C 1
ATOM 674 O O . TYR A 1 87 ? 6.973 -10.085 -37.169 1.00 86.19 87 TYR A O 1
ATOM 682 N N . ILE A 1 88 ? 9.206 -9.922 -36.970 1.00 90.19 88 ILE A N 1
ATOM 683 C CA . ILE A 1 88 ? 9.504 -10.718 -38.169 1.00 90.19 88 ILE A CA 1
ATOM 684 C C . ILE A 1 88 ? 9.024 -12.164 -37.988 1.00 90.19 88 ILE A C 1
ATOM 686 O O . ILE A 1 88 ? 8.337 -12.676 -38.872 1.00 90.19 88 ILE A O 1
ATOM 690 N N . ALA A 1 89 ? 9.316 -12.789 -36.843 1.00 85.94 89 ALA A N 1
ATOM 691 C CA . ALA A 1 89 ? 8.913 -14.164 -36.542 1.00 85.94 89 ALA A CA 1
ATOM 692 C C . ALA A 1 89 ? 7.381 -14.333 -36.470 1.00 85.94 89 ALA A C 1
ATOM 694 O O . ALA A 1 89 ? 6.827 -15.296 -37.008 1.00 85.94 89 ALA A O 1
ATOM 695 N N . GLY A 1 90 ? 6.676 -13.366 -35.874 1.00 81.56 90 GLY A N 1
ATOM 696 C CA . GLY A 1 90 ? 5.212 -13.354 -35.826 1.00 81.56 90 GLY A CA 1
ATOM 697 C C . GLY A 1 90 ? 4.560 -13.173 -37.201 1.00 81.56 90 GLY A C 1
ATOM 698 O O . GLY A 1 90 ? 3.470 -13.693 -37.448 1.00 81.56 90 GLY A O 1
ATOM 699 N N . ARG A 1 91 ? 5.236 -12.484 -38.132 1.00 7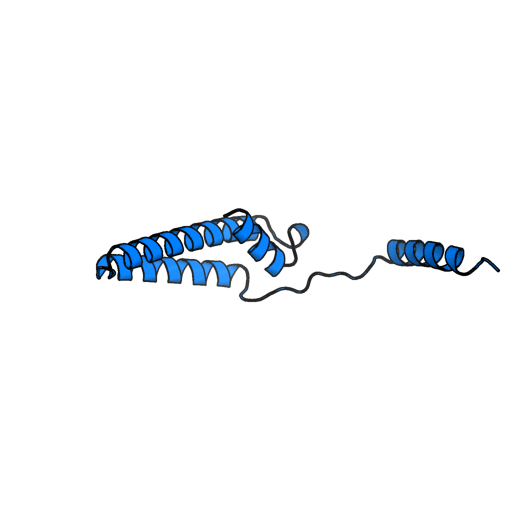7.50 91 ARG A N 1
ATOM 700 C CA . ARG A 1 91 ? 4.731 -12.256 -39.494 1.00 77.50 91 ARG A CA 1
ATOM 701 C C . ARG A 1 91 ? 4.981 -13.416 -40.457 1.00 77.50 91 ARG A C 1
ATOM 703 O O . ARG A 1 91 ? 4.228 -13.569 -41.413 1.00 77.50 91 ARG A O 1
ATOM 710 N N . SER A 1 92 ? 6.009 -14.231 -40.229 1.00 70.81 92 SER A N 1
ATOM 711 C CA . SER A 1 92 ? 6.177 -15.502 -40.951 1.00 70.81 92 SER A CA 1
ATOM 712 C C . SER A 1 92 ? 5.061 -16.484 -40.598 1.00 70.81 92 SER A C 1
ATOM 714 O O . SER A 1 92 ? 4.418 -17.018 -41.491 1.00 70.81 92 SER A O 1
ATOM 71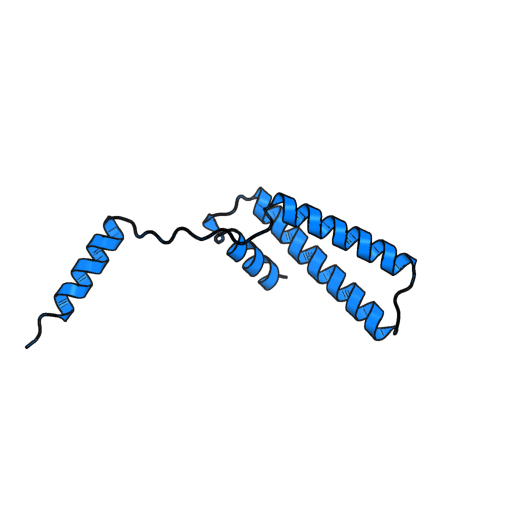6 N N . ASN A 1 93 ? 4.731 -16.609 -39.310 1.00 61.34 93 ASN A N 1
ATOM 717 C CA . ASN A 1 93 ? 3.749 -17.584 -38.831 1.00 61.34 93 ASN A CA 1
ATOM 718 C C . ASN A 1 93 ? 2.295 -17.265 -39.230 1.00 61.34 93 ASN A C 1
ATOM 720 O O . ASN A 1 93 ? 1.447 -18.145 -39.200 1.00 61.34 93 ASN A O 1
ATOM 724 N N . SER A 1 94 ? 1.997 -16.010 -39.578 1.00 61.31 94 SER A N 1
ATOM 725 C CA . SER A 1 94 ? 0.667 -15.568 -40.032 1.00 61.31 94 SER A CA 1
ATOM 726 C C . SER A 1 94 ? 0.478 -15.664 -41.549 1.00 61.31 94 SER A C 1
ATOM 728 O O . SER A 1 94 ? -0.655 -15.715 -42.010 1.00 61.31 94 SER A O 1
ATOM 730 N N . ARG A 1 95 ? 1.563 -15.717 -42.335 1.00 57.62 95 ARG A N 1
ATOM 731 C CA . ARG A 1 95 ? 1.495 -15.896 -43.798 1.00 57.62 95 ARG A CA 1
ATOM 732 C C . ARG A 1 95 ? 1.334 -17.354 -44.218 1.00 57.62 95 ARG A C 1
ATOM 734 O O . ARG A 1 95 ? 0.746 -17.616 -45.264 1.00 57.62 95 ARG A O 1
ATOM 741 N N . ASP A 1 96 ? 1.827 -18.283 -43.406 1.00 56.66 96 ASP A N 1
ATOM 742 C CA . ASP A 1 96 ? 1.738 -19.715 -43.701 1.00 56.66 96 ASP A CA 1
ATOM 743 C C . ASP A 1 96 ? 0.305 -20.266 -43.502 1.00 56.66 96 ASP A C 1
ATOM 745 O O . ASP A 1 96 ? -0.052 -21.263 -44.123 1.00 56.66 96 ASP A O 1
ATOM 749 N N . ASP A 1 97 ? -0.545 -19.570 -42.731 1.00 54.94 97 ASP A N 1
ATOM 750 C CA . ASP A 1 97 ? -1.947 -19.944 -42.448 1.00 54.94 97 ASP A CA 1
ATOM 751 C C . ASP A 1 97 ? -2.953 -19.424 -43.503 1.00 54.94 97 ASP A C 1
ATOM 753 O O . ASP A 1 97 ? -4.050 -19.957 -43.645 1.00 54.94 97 ASP A O 1
ATOM 757 N N . GLU A 1 98 ? -2.587 -18.406 -44.293 1.00 55.44 98 GLU A N 1
ATOM 758 C CA . GLU A 1 98 ? -3.423 -17.871 -45.389 1.00 55.44 98 GLU A CA 1
ATOM 759 C C . GLU A 1 98 ? -3.242 -18.639 -46.713 1.00 55.44 98 GLU A C 1
ATOM 761 O O . GLU A 1 98 ? -3.886 -18.328 -47.717 1.00 55.44 98 GLU A O 1
ATOM 766 N N . THR A 1 99 ? -2.387 -19.668 -46.729 1.00 56.41 99 THR A N 1
ATOM 767 C CA . THR A 1 99 ? -2.069 -20.453 -47.930 1.00 56.41 99 THR A CA 1
ATOM 768 C C . THR A 1 99 ? -2.619 -21.883 -47.826 1.00 56.41 99 THR A C 1
ATOM 770 O O . THR A 1 99 ? -1.868 -22.859 -47.822 1.00 56.41 99 THR A O 1
ATOM 773 N N . HIS A 1 100 ? -3.945 -22.030 -47.766 1.00 44.88 100 HIS A N 1
ATOM 774 C CA . HIS A 1 100 ? -4.623 -23.290 -48.101 1.00 44.88 100 HIS A CA 1
ATOM 775 C C . HIS A 1 100 ? -5.929 -23.017 -48.876 1.00 44.88 100 HIS A C 1
ATOM 777 O O . HIS A 1 100 ? -6.790 -22.317 -48.342 1.00 44.88 100 HIS A O 1
ATOM 783 N N . PRO A 1 101 ? -6.066 -23.506 -50.128 1.00 52.06 101 PRO A N 1
ATOM 784 C CA . PRO A 1 101 ? -7.329 -23.502 -50.870 1.00 52.06 101 PRO A CA 1
ATOM 785 C C . PRO A 1 101 ? -8.340 -24.527 -50.338 1.00 52.06 101 PRO A C 1
ATOM 787 O O . PRO A 1 101 ? -7.910 -25.544 -49.744 1.00 52.06 101 PRO A O 1
#

Foldseek 3Di:
DVVQLQVVCQQCQHDVNDDPVLSVLSVVLVVLVVVLVVLVVVQVVVVHDDPVSVVVSVVSVVVSVVSCVVSNDGGDHHDPDDDPVRVVVVVVVVVVVVPDD

Sequence (101 aa):
MRDLIDLHLSDLGGDAAVSEAERSIVRRCATLTVELERMEVGFAIAGEAQPDQLELYQRTANSLRRLLESVGLGRRPRDVTPSLHEYIAGRSNSRDDETHP

pLDDT: mean 89.32, std 12.91, range [44.88, 98.75]